Protein AF-A0A3P3ZPA3-F1 (afdb_monomer)

Secondary structure (DSSP, 8-state):
-----TTHHHHHHTSPBTTTSGGGTT--S-GGGTTSEEEEEEEETTEEEEEEEEE-TT--EEEEEEEEESTTGGGGHHHHHHHHHHHHH-SS-----TTS----PPPPP---

Nearest PDB structures (foldseek):
  1w8y-assembly4_D  TM=8.311E-01  e=1.536E-03  Actinomadura sp. R39
  5cer-assembly4_G  TM=6.373E-01  e=2.170E-02  Bdellovibrio bacteriovorus HD100
  5ceb-assembly1_A  TM=6.556E-01  e=1.076E-01  Bdellovibrio bacteriovorus HD100
  5ced-assembly1_A  TM=6.550E-01  e=1.295E-01  Bdellovibrio bacteriovorus HD100
  5ceb-assembly2_B  TM=6.555E-01  e=1.295E-01  Bdellovibrio bacteriovorus HD100

pLDDT: mean 81.49, std 16.06, range [37.06, 96.44]

Mean predicted aligned error: 9.26 Å

Solvent-accessible surface area (backbone atoms only — not comparable to full-atom values): 6727 Å² total; per-residue (Å²): 133,87,80,76,65,93,55,56,66,66,56,51,69,72,30,30,31,26,47,70,32,72,94,31,35,85,47,73,85,66,72,86,50,49,73,44,30,29,36,46,76,47,77,54,94,44,28,29,36,40,36,40,41,32,43,35,57,82,64,46,84,43,81,48,78,47,81,37,74,41,94,65,18,81,73,39,60,67,58,54,41,51,50,55,51,45,46,42,66,44,83,55,76,57,62,73,47,92,90,46,103,51,83,48,74,58,78,80,76,79,88,126

Foldseek 3Di:
DPDDDPCPVVVLVVFDFACPDDPRVPADDDPVSGRFWRWDWDDDVQKTWIWDWGAECVGDIDTDIDIGGGPCNVVCRVVVNVSSVCRHDDP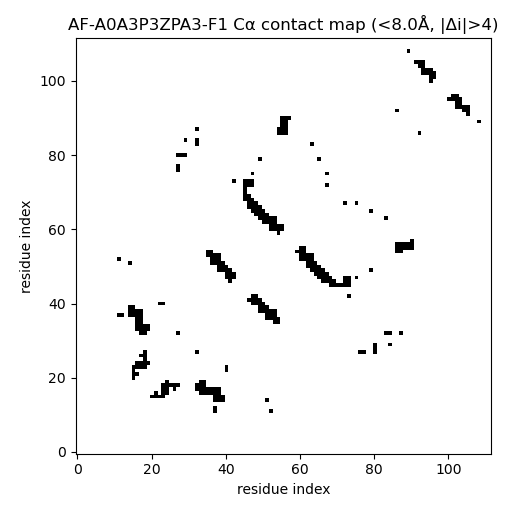DQQDCDPVDNDGDDPDDDDDD

Structure (mmCIF, N/CA/C/O backbone):
data_AF-A0A3P3ZPA3-F1
#
_entry.id   AF-A0A3P3ZPA3-F1
#
loop_
_atom_site.group_PDB
_atom_site.id
_atom_site.type_symbol
_atom_site.label_atom_id
_atom_site.label_alt_id
_atom_site.label_comp_id
_atom_site.label_asym_id
_atom_site.label_entity_id
_atom_site.label_seq_id
_atom_site.pdbx_PDB_ins_code
_atom_site.Cartn_x
_atom_site.Cartn_y
_atom_site.Cartn_z
_atom_site.occupancy
_atom_site.B_iso_or_equiv
_atom_site.auth_seq_id
_atom_site.auth_comp_id
_atom_site.auth_asym_id
_atom_site.auth_atom_id
_atom_site.pdbx_PDB_model_num
ATOM 1 N N . MET A 1 1 ? -29.741 -3.795 10.914 1.00 37.06 1 MET A N 1
ATOM 2 C CA . MET A 1 1 ? -28.647 -4.017 11.884 1.00 37.06 1 MET A CA 1
ATOM 3 C C . MET A 1 1 ? -27.473 -4.578 11.102 1.00 37.06 1 MET A C 1
ATOM 5 O O . MET A 1 1 ? -27.662 -5.596 10.457 1.00 37.06 1 MET A O 1
ATOM 9 N N . GLN A 1 2 ? -26.326 -3.896 11.051 1.00 47.19 2 GLN A N 1
ATOM 10 C CA . GLN A 1 2 ? -25.104 -4.510 10.516 1.00 47.19 2 GLN A CA 1
ATOM 11 C C . GLN A 1 2 ? -24.524 -5.380 11.628 1.00 47.19 2 GLN A C 1
ATOM 13 O O . GLN A 1 2 ? -24.154 -4.868 12.684 1.00 47.19 2 GLN A O 1
ATOM 18 N N . GLU A 1 3 ? -24.535 -6.690 11.424 1.00 55.91 3 GLU A N 1
ATOM 19 C CA . GLU A 1 3 ? -23.937 -7.638 12.353 1.00 55.91 3 GLU A CA 1
ATOM 20 C C . GLU A 1 3 ? -22.414 -7.501 12.253 1.00 55.91 3 GLU A C 1
ATOM 22 O O . GLU A 1 3 ? -21.810 -7.719 11.202 1.00 55.91 3 GLU A O 1
ATOM 27 N N . LYS A 1 4 ? -21.792 -7.020 13.331 1.00 64.06 4 LYS A N 1
ATOM 28 C CA . LYS A 1 4 ? -20.345 -6.830 13.400 1.00 64.06 4 LYS A CA 1
ATOM 29 C C . LYS A 1 4 ? -19.693 -8.215 13.406 1.00 64.06 4 LYS A C 1
ATOM 31 O O . LYS A 1 4 ? -19.944 -8.994 14.319 1.00 64.06 4 LYS A O 1
ATOM 36 N N . SER A 1 5 ? -18.884 -8.515 12.389 1.00 76.19 5 SER A N 1
ATOM 37 C CA . SER A 1 5 ? -18.174 -9.797 12.276 1.00 76.19 5 SER A CA 1
ATOM 38 C C . SER A 1 5 ? -17.396 -10.114 13.556 1.00 76.19 5 SER A C 1
ATOM 40 O O . SER A 1 5 ? -16.637 -9.267 14.032 1.00 76.19 5 SER A O 1
ATOM 42 N N . LEU A 1 6 ? -17.553 -11.338 14.077 1.00 78.88 6 LEU A N 1
ATOM 43 C CA . LEU A 1 6 ? -16.835 -11.814 15.264 1.00 78.88 6 LEU A CA 1
ATOM 44 C C . LEU A 1 6 ? -15.312 -11.878 15.075 1.00 78.88 6 LEU A C 1
ATOM 46 O O . LEU A 1 6 ? -14.606 -11.878 16.071 1.00 78.88 6 LEU A O 1
ATOM 50 N N . TYR A 1 7 ? -14.825 -11.949 13.830 1.00 83.88 7 TYR A N 1
ATOM 51 C CA . TYR A 1 7 ? -13.413 -12.227 13.521 1.00 83.88 7 TYR A CA 1
ATOM 52 C C . TYR A 1 7 ? -12.732 -11.139 12.684 1.00 83.88 7 TYR A C 1
ATOM 54 O O . TYR A 1 7 ? -11.580 -11.288 12.272 1.00 83.88 7 TYR A O 1
ATOM 62 N N . GLY A 1 8 ? -13.452 -10.063 12.349 1.00 80.44 8 GLY A N 1
ATOM 63 C CA . GLY A 1 8 ? -12.945 -9.038 11.433 1.00 80.44 8 GLY A CA 1
ATOM 64 C C . GLY A 1 8 ? -11.674 -8.367 11.953 1.00 80.44 8 GLY A C 1
ATOM 65 O O . GLY A 1 8 ? -10.733 -8.149 11.193 1.00 80.44 8 GLY A O 1
ATOM 66 N N . ASN A 1 9 ? -11.616 -8.106 13.259 1.00 82.62 9 ASN A N 1
ATOM 67 C CA . ASN A 1 9 ? -10.467 -7.461 13.883 1.00 82.62 9 ASN A CA 1
ATOM 68 C C . ASN A 1 9 ? -9.255 -8.397 13.933 1.00 82.62 9 ASN A C 1
ATOM 70 O O . ASN A 1 9 ? -8.155 -7.986 13.578 1.00 82.62 9 ASN A O 1
ATOM 74 N N . GLU A 1 10 ? -9.457 -9.650 14.331 1.00 85.00 10 GLU A N 1
ATOM 75 C CA . GLU A 1 10 ? -8.416 -10.673 14.418 1.00 85.00 10 GLU A CA 1
ATOM 76 C C . GLU A 1 10 ? -7.804 -10.953 13.047 1.00 85.00 10 GLU A C 1
ATOM 78 O O . GLU A 1 10 ? -6.594 -11.110 12.933 1.00 85.00 10 GLU A O 1
ATOM 83 N N . PHE A 1 11 ? -8.613 -10.965 11.986 1.00 85.25 11 PHE A N 1
ATOM 84 C CA . PHE A 1 11 ? -8.091 -11.096 10.630 1.00 85.25 11 PHE A CA 1
ATOM 85 C C . PHE A 1 11 ? -7.221 -9.895 10.237 1.00 85.25 11 PHE A C 1
ATOM 87 O O . PHE A 1 11 ? -6.112 -10.078 9.734 1.00 85.25 11 PHE A O 1
ATOM 94 N N . MET A 1 12 ? -7.685 -8.667 10.488 1.00 85.50 12 MET A N 1
ATOM 95 C CA . MET A 1 12 ? -6.941 -7.451 10.135 1.00 85.50 12 MET A CA 1
ATOM 96 C C . MET A 1 12 ? -5.587 -7.362 10.845 1.00 85.50 12 MET A C 1
ATOM 98 O O . MET A 1 12 ? -4.620 -6.903 10.240 1.00 85.50 12 MET A O 1
ATOM 102 N N . THR A 1 13 ? -5.486 -7.835 12.088 1.00 85.69 13 THR A N 1
ATOM 103 C CA . THR A 1 13 ? -4.220 -7.824 12.838 1.00 85.69 13 THR A CA 1
ATOM 104 C C . THR A 1 13 ? -3.207 -8.852 12.336 1.00 85.69 13 THR A C 1
ATOM 106 O O . THR A 1 13 ? -2.023 -8.710 12.629 1.00 85.69 13 THR A O 1
ATOM 109 N N . THR A 1 14 ? -3.623 -9.851 11.546 1.00 89.62 14 THR A N 1
ATOM 110 C CA . THR A 1 14 ? -2.674 -10.769 10.885 1.00 89.62 14 THR A CA 1
ATOM 111 C C . THR A 1 14 ? -1.914 -10.115 9.730 1.00 89.62 14 THR A C 1
ATOM 113 O O . THR A 1 14 ? -0.866 -10.615 9.312 1.00 89.62 14 THR A O 1
ATOM 116 N N . LEU A 1 15 ? -2.435 -9.010 9.190 1.00 90.69 15 LEU A N 1
ATOM 117 C CA . LEU A 1 15 ? -1.818 -8.298 8.081 1.00 90.69 15 LEU A CA 1
ATOM 118 C C . LEU A 1 15 ? -0.716 -7.361 8.595 1.00 90.69 15 LEU A C 1
ATOM 120 O O . LEU A 1 15 ? -0.984 -6.570 9.507 1.00 90.69 15 LEU A O 1
ATOM 124 N N . PRO A 1 16 ? 0.479 -7.380 7.970 1.00 91.38 16 PRO A N 1
ATOM 125 C CA . PRO A 1 16 ? 1.559 -6.483 8.335 1.00 91.38 16 PRO A CA 1
ATOM 126 C C . PRO A 1 16 ? 1.152 -5.011 8.334 1.00 91.38 16 PRO A C 1
ATOM 128 O O . PRO A 1 16 ? 0.529 -4.514 7.390 1.00 91.38 16 PRO A O 1
ATOM 131 N N . LEU A 1 17 ? 1.555 -4.307 9.380 1.00 91.06 17 LEU A N 1
ATOM 132 C CA . LEU A 1 17 ? 1.358 -2.884 9.552 1.00 91.06 17 LEU A CA 1
ATOM 133 C C . LEU A 1 17 ? 2.540 -2.118 8.940 1.00 91.06 17 LEU A C 1
ATOM 135 O O . LEU A 1 17 ? 3.703 -2.293 9.322 1.00 91.06 17 LEU A O 1
ATOM 139 N N . VAL A 1 18 ? 2.239 -1.234 7.986 1.00 91.06 18 VAL A N 1
ATOM 140 C CA . VAL A 1 18 ? 3.247 -0.481 7.219 1.00 91.06 18 VAL A CA 1
ATOM 141 C C . VAL A 1 18 ? 4.262 0.216 8.131 1.00 91.06 18 VAL A C 1
ATOM 143 O O . VAL A 1 18 ? 3.881 0.933 9.064 1.00 91.06 18 VAL A O 1
ATOM 146 N N . LYS A 1 19 ? 5.561 0.024 7.835 1.00 90.00 19 LYS A N 1
ATOM 147 C CA . LYS A 1 19 ? 6.730 0.526 8.587 1.00 90.00 19 LYS A CA 1
ATOM 148 C C . LYS A 1 19 ? 6.854 0.037 10.036 1.00 90.00 19 LYS A C 1
ATOM 150 O O . LYS A 1 19 ? 7.763 0.477 10.746 1.00 90.00 19 LYS A O 1
ATOM 155 N N . VAL A 1 20 ? 5.981 -0.852 10.500 1.00 88.62 20 VAL A N 1
ATOM 156 C CA . VAL A 1 20 ? 5.996 -1.356 11.880 1.00 88.62 20 VAL A CA 1
ATOM 157 C C . VAL A 1 20 ? 6.513 -2.788 11.920 1.00 88.62 20 VAL A C 1
ATOM 159 O O . VAL A 1 20 ? 7.462 -3.057 12.659 1.00 88.62 20 VAL A O 1
ATOM 162 N N . ASP A 1 21 ? 5.970 -3.677 11.091 1.00 86.94 21 ASP A N 1
ATOM 163 C CA . ASP A 1 21 ? 6.269 -5.108 11.157 1.00 86.94 21 ASP A CA 1
ATOM 164 C C . ASP A 1 21 ? 6.301 -5.799 9.776 1.00 86.94 21 ASP A C 1
ATOM 166 O O . ASP A 1 21 ? 6.162 -5.180 8.715 1.00 86.94 21 ASP A O 1
ATOM 170 N N . GLY A 1 22 ? 6.569 -7.108 9.812 1.00 87.38 22 GLY A N 1
ATOM 171 C CA . GLY A 1 22 ? 6.491 -8.003 8.663 1.00 87.38 22 GLY A CA 1
ATOM 172 C C . GLY A 1 22 ? 7.335 -7.573 7.463 1.00 87.38 22 GLY A C 1
ATOM 173 O O . GLY A 1 22 ? 8.397 -6.959 7.585 1.00 87.38 22 GLY A O 1
ATOM 174 N N . THR A 1 23 ? 6.838 -7.903 6.272 1.00 87.56 23 THR A N 1
ATOM 175 C CA . THR A 1 23 ? 7.490 -7.602 4.989 1.00 87.56 23 THR A CA 1
ATOM 176 C C . THR A 1 23 ? 7.473 -6.117 4.627 1.00 87.56 23 THR A C 1
ATOM 178 O O . THR A 1 23 ? 8.135 -5.731 3.669 1.00 87.56 23 THR A O 1
ATOM 181 N N . LEU A 1 24 ? 6.745 -5.286 5.383 1.00 88.81 24 LEU A N 1
ATOM 182 C CA . LEU A 1 24 ? 6.577 -3.853 5.125 1.00 88.81 24 LEU A CA 1
ATOM 183 C C . LEU A 1 24 ? 7.328 -2.963 6.120 1.00 88.81 24 LEU A C 1
ATOM 185 O O . LEU A 1 24 ? 7.267 -1.736 6.017 1.00 88.81 24 LEU A O 1
ATOM 189 N N . ARG A 1 25 ? 8.069 -3.551 7.068 1.00 87.06 25 ARG A N 1
ATOM 190 C CA . ARG A 1 25 ? 8.831 -2.821 8.092 1.00 87.06 25 ARG A CA 1
ATOM 191 C C . ARG A 1 25 ? 9.819 -1.814 7.499 1.00 87.06 25 ARG A C 1
ATOM 193 O O . ARG A 1 25 ? 9.987 -0.726 8.044 1.00 87.06 25 ARG A O 1
ATOM 200 N N . HIS A 1 26 ? 10.459 -2.176 6.391 1.00 86.25 26 HIS A N 1
ATOM 201 C CA . HIS A 1 26 ? 11.472 -1.359 5.717 1.00 86.25 26 HIS A CA 1
ATOM 202 C C . HIS A 1 26 ? 10.981 -0.770 4.386 1.00 86.25 26 HIS A C 1
ATOM 204 O O . HIS A 1 26 ? 11.758 -0.132 3.689 1.00 86.25 26 HIS A O 1
ATOM 210 N N . SER A 1 27 ? 9.704 -0.948 4.040 1.00 82.38 27 SER A N 1
ATOM 211 C CA . SER A 1 27 ? 9.124 -0.466 2.781 1.00 82.38 27 SER A CA 1
ATOM 212 C C . SER A 1 27 ? 8.626 0.973 2.882 1.00 82.38 27 SER A C 1
ATOM 214 O O . SER A 1 27 ? 8.259 1.408 3.973 1.00 82.38 27 SER A O 1
ATOM 216 N N . PHE A 1 28 ? 8.546 1.641 1.725 1.00 87.62 28 PHE A N 1
ATOM 217 C CA . PHE A 1 28 ? 8.064 3.016 1.513 1.00 87.62 28 PHE A CA 1
ATOM 218 C C . PHE A 1 28 ? 8.938 4.083 2.187 1.00 87.62 28 PHE A C 1
ATOM 220 O O . PHE A 1 28 ? 9.502 3.818 3.228 1.00 87.62 28 PHE A O 1
ATOM 227 N N . GLU A 1 29 ? 9.095 5.286 1.661 1.00 86.31 29 GLU A N 1
ATOM 228 C CA . GLU A 1 29 ? 9.943 6.315 2.287 1.00 86.31 29 GLU A CA 1
ATOM 229 C C . GLU A 1 29 ? 9.132 7.306 3.131 1.00 86.31 29 GLU A C 1
ATOM 231 O O . GLU A 1 29 ? 9.620 7.792 4.152 1.00 86.31 29 GLU A O 1
ATOM 236 N N . ASP A 1 30 ? 7.868 7.550 2.775 1.00 85.94 30 ASP A N 1
ATOM 237 C CA . ASP A 1 30 ? 7.017 8.512 3.478 1.00 85.94 30 ASP A CA 1
ATOM 238 C C . ASP A 1 30 ? 6.678 8.078 4.932 1.00 85.94 30 ASP A C 1
ATOM 240 O O . ASP A 1 30 ? 5.948 7.099 5.152 1.00 85.94 30 ASP A O 1
ATOM 244 N N . PRO A 1 31 ? 7.145 8.818 5.961 1.00 85.44 31 PRO A N 1
ATOM 245 C CA . PRO A 1 31 ? 6.873 8.498 7.360 1.00 85.44 31 PRO A CA 1
ATOM 246 C C . PRO A 1 31 ? 5.395 8.659 7.743 1.00 85.44 31 PRO A C 1
ATOM 248 O O . PRO A 1 31 ? 4.965 8.057 8.731 1.00 85.44 31 PRO A O 1
ATOM 251 N N . GLN A 1 32 ? 4.596 9.414 6.980 1.00 86.75 32 GLN A N 1
ATOM 252 C CA . GLN A 1 32 ? 3.163 9.599 7.242 1.00 86.75 32 GLN A CA 1
ATOM 253 C C . GLN A 1 32 ? 2.342 8.322 6.998 1.00 86.75 32 GLN A C 1
ATOM 255 O O . GLN A 1 32 ? 1.219 8.205 7.498 1.00 86.75 32 GLN A O 1
ATOM 260 N N . LEU A 1 33 ? 2.902 7.340 6.280 1.00 89.12 33 LEU A N 1
ATOM 261 C CA . LEU A 1 33 ? 2.267 6.040 6.040 1.00 89.12 33 LEU A CA 1
ATOM 262 C C . LEU A 1 33 ? 2.403 5.073 7.227 1.00 89.12 33 LEU A C 1
ATOM 264 O O . LEU A 1 33 ? 1.671 4.080 7.304 1.00 89.12 33 LEU A O 1
ATOM 268 N N . ARG A 1 34 ? 3.326 5.342 8.161 1.00 90.88 34 ARG A N 1
ATOM 269 C CA . ARG A 1 34 ? 3.632 4.447 9.284 1.00 90.88 34 ARG A CA 1
ATOM 270 C C . ARG A 1 34 ? 2.392 4.187 10.137 1.00 90.88 34 ARG A C 1
ATOM 272 O O . ARG A 1 34 ? 1.784 5.116 10.664 1.00 90.88 34 ARG A O 1
ATOM 279 N N . GLY A 1 35 ? 2.048 2.913 10.316 1.00 89.38 35 GLY A N 1
ATOM 280 C CA . GLY A 1 35 ? 0.947 2.515 11.194 1.00 89.38 35 GLY A CA 1
ATOM 281 C C . GLY A 1 35 ? -0.458 2.813 10.662 1.00 89.38 35 GLY A C 1
ATOM 282 O O . GLY A 1 35 ? -1.415 2.720 11.424 1.00 89.38 35 GLY A O 1
ATOM 283 N N . ARG A 1 36 ? -0.602 3.209 9.390 1.00 90.56 36 ARG A N 1
ATOM 284 C CA . ARG A 1 36 ? -1.902 3.602 8.810 1.00 90.56 36 ARG A CA 1
ATOM 285 C C . ARG A 1 36 ? -2.548 2.539 7.931 1.00 90.56 36 ARG A C 1
ATOM 287 O O . ARG A 1 36 ? -3.726 2.666 7.610 1.00 90.56 36 ARG A O 1
ATOM 294 N N . PHE A 1 37 ? -1.787 1.515 7.555 1.00 93.00 37 PHE A N 1
ATOM 295 C CA . PHE A 1 37 ? -2.223 0.488 6.621 1.00 93.00 37 PHE A CA 1
ATOM 296 C C . PHE A 1 37 ? -1.806 -0.904 7.082 1.00 93.00 37 PHE A C 1
ATOM 298 O O . PHE A 1 37 ? -0.632 -1.139 7.369 1.00 93.00 37 PHE A O 1
ATOM 305 N N . HIS A 1 38 ? -2.774 -1.813 7.078 1.00 94.62 38 HIS A N 1
ATOM 306 C CA . HIS A 1 38 ? -2.627 -3.248 7.269 1.00 94.62 38 HIS A CA 1
ATOM 307 C C . HIS A 1 38 ? -2.658 -3.921 5.899 1.00 94.62 38 HIS A C 1
ATOM 309 O O . HIS A 1 38 ? -3.726 -4.053 5.298 1.00 94.62 38 HIS A O 1
ATOM 315 N N . LEU A 1 39 ? -1.497 -4.312 5.375 1.00 95.06 39 LEU A N 1
ATOM 316 C CA . LEU A 1 39 ? -1.365 -4.774 3.994 1.00 95.06 39 LEU A CA 1
ATOM 317 C C . LEU A 1 39 ? -0.570 -6.069 3.918 1.00 95.06 39 LEU A C 1
ATOM 319 O O . LEU A 1 39 ? 0.502 -6.214 4.504 1.00 95.06 39 LEU A O 1
ATOM 323 N N . LYS A 1 40 ? -1.048 -6.988 3.085 1.00 94.81 40 LYS A N 1
ATOM 324 C CA . LYS A 1 40 ? -0.251 -8.107 2.609 1.00 94.81 40 LYS A CA 1
ATOM 325 C C . LYS A 1 40 ? 0.495 -7.702 1.343 1.00 94.81 40 LYS A C 1
ATOM 327 O O . LYS A 1 40 ? -0.113 -7.242 0.380 1.00 94.81 40 LYS A O 1
ATOM 332 N N . SER A 1 41 ? 1.806 -7.933 1.323 1.00 93.81 41 SER A N 1
ATOM 333 C CA . SER A 1 41 ? 2.614 -7.867 0.100 1.00 93.81 41 SER A CA 1
ATOM 334 C C . SER A 1 41 ? 2.711 -9.229 -0.596 1.00 93.81 41 SER A C 1
ATOM 336 O O . SER A 1 41 ? 2.668 -10.275 0.062 1.00 93.81 41 SER A O 1
ATOM 338 N N . GLY A 1 42 ? 2.887 -9.222 -1.914 1.00 93.00 42 GLY A N 1
ATOM 339 C CA . GLY A 1 42 ? 3.188 -10.404 -2.718 1.00 93.00 42 GLY A CA 1
ATOM 340 C C . GLY A 1 42 ? 4.156 -10.057 -3.846 1.00 93.00 42 GLY A C 1
ATOM 341 O O . GLY A 1 42 ? 4.007 -9.020 -4.490 1.00 93.00 42 GLY A O 1
ATOM 342 N N . THR A 1 43 ? 5.143 -10.919 -4.070 1.00 92.44 43 THR A N 1
ATOM 343 C CA . THR A 1 43 ? 6.139 -10.769 -5.135 1.00 92.44 43 THR A CA 1
ATOM 344 C C . THR A 1 43 ? 6.387 -12.138 -5.750 1.00 92.44 43 THR A C 1
ATOM 346 O O . THR A 1 43 ? 6.632 -13.098 -5.019 1.00 92.44 43 THR A O 1
ATOM 349 N N . LEU A 1 44 ? 6.284 -12.218 -7.072 1.00 93.50 44 LEU A N 1
ATOM 350 C CA . LEU A 1 44 ? 6.627 -13.373 -7.904 1.00 93.50 44 LEU A CA 1
ATOM 351 C C . LEU A 1 44 ? 7.327 -12.846 -9.161 1.00 93.50 44 LEU A C 1
ATOM 353 O O . LEU A 1 44 ? 7.270 -11.651 -9.430 1.00 93.50 44 LEU A O 1
ATOM 357 N N . ASP A 1 45 ? 7.941 -13.719 -9.958 1.00 93.81 45 ASP A N 1
ATOM 358 C CA . ASP A 1 45 ? 8.551 -13.284 -11.217 1.00 93.81 45 ASP A CA 1
ATOM 359 C C . ASP A 1 45 ? 7.515 -12.608 -12.133 1.00 93.81 45 ASP A C 1
ATOM 361 O O . ASP A 1 45 ? 6.462 -13.172 -12.443 1.00 93.81 45 ASP A O 1
ATOM 365 N N . GLY A 1 46 ? 7.791 -11.357 -12.504 1.00 93.38 46 GLY A N 1
ATOM 366 C CA . GLY A 1 46 ? 6.884 -10.524 -13.290 1.00 93.38 46 GLY A CA 1
ATOM 367 C C . GLY A 1 46 ? 5.599 -10.096 -12.571 1.00 93.38 46 GLY A C 1
ATOM 368 O O . GLY A 1 46 ? 4.681 -9.635 -13.251 1.00 93.38 46 GLY A O 1
ATOM 369 N 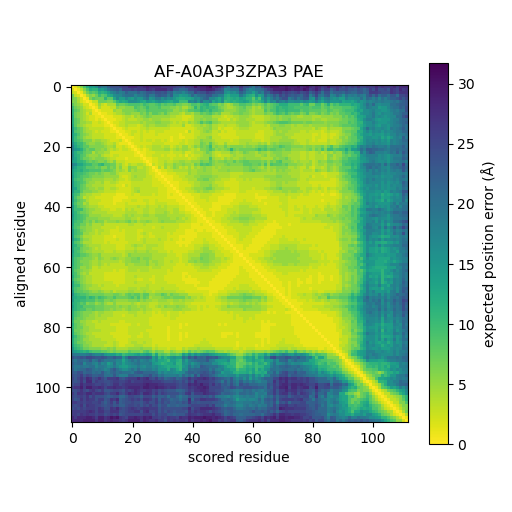N . VAL A 1 47 ? 5.493 -10.218 -11.240 1.00 95.25 47 VAL A N 1
ATOM 370 C CA . VAL A 1 47 ? 4.297 -9.810 -10.482 1.00 95.25 47 VAL A CA 1
ATOM 371 C C . VAL A 1 47 ? 4.658 -9.116 -9.177 1.00 95.25 47 VAL A C 1
ATOM 373 O O . VAL A 1 47 ? 5.368 -9.654 -8.327 1.00 95.25 47 VAL A O 1
ATOM 376 N N . LYS A 1 48 ? 4.031 -7.962 -8.941 1.00 95.56 48 LYS A N 1
ATOM 377 C CA . LYS A 1 48 ? 4.119 -7.253 -7.665 1.00 95.56 48 LYS A CA 1
ATOM 378 C C . LYS A 1 48 ? 2.744 -6.820 -7.187 1.00 95.56 48 LYS A C 1
ATOM 380 O O . LYS A 1 48 ? 2.012 -6.126 -7.890 1.00 95.56 48 LYS A O 1
ATOM 385 N N . ALA A 1 49 ? 2.403 -7.227 -5.972 1.00 95.62 49 ALA A N 1
ATOM 386 C CA . ALA A 1 49 ? 1.084 -7.038 -5.395 1.00 95.62 49 ALA A CA 1
ATOM 387 C C . ALA A 1 49 ? 1.151 -6.469 -3.976 1.00 95.62 49 ALA A C 1
ATOM 389 O O . ALA A 1 49 ? 2.071 -6.751 -3.200 1.00 95.62 49 ALA A O 1
ATOM 390 N N . LEU A 1 50 ? 0.136 -5.683 -3.636 1.00 95.25 50 LEU A N 1
ATOM 391 C CA . LEU A 1 50 ? -0.083 -5.134 -2.306 1.00 95.25 50 LEU A CA 1
ATOM 392 C C . LEU A 1 50 ? -1.589 -5.005 -2.083 1.00 95.25 50 LEU A C 1
ATOM 394 O O . LEU A 1 50 ? -2.266 -4.376 -2.891 1.00 95.25 50 LEU A O 1
ATOM 398 N N . ALA A 1 51 ? -2.127 -5.594 -1.019 1.00 95.69 51 ALA A N 1
ATOM 399 C CA . ALA A 1 51 ? -3.561 -5.528 -0.752 1.00 95.69 51 ALA A CA 1
ATOM 400 C C . ALA A 1 51 ? -3.880 -5.525 0.741 1.00 95.69 51 ALA A C 1
ATOM 402 O O . ALA A 1 51 ? -3.187 -6.170 1.528 1.00 95.69 51 ALA A O 1
ATOM 403 N N . GLY A 1 52 ? -4.950 -4.840 1.127 1.00 94.31 52 GLY A N 1
ATOM 404 C CA . GLY A 1 52 ? -5.460 -4.862 2.493 1.00 94.31 52 GLY A CA 1
ATOM 405 C C . GLY A 1 52 ? -6.262 -3.615 2.831 1.00 94.31 52 GLY A C 1
ATOM 406 O O . GLY A 1 52 ? -6.933 -3.045 1.970 1.00 94.31 52 GLY A O 1
ATOM 407 N N . TYR A 1 53 ? -6.190 -3.204 4.092 1.00 93.31 53 TYR A N 1
ATOM 408 C CA . TYR A 1 53 ? -7.014 -2.139 4.649 1.00 93.31 53 TYR A CA 1
ATOM 409 C C . TYR A 1 53 ? -6.166 -0.961 5.106 1.00 93.31 53 TYR A C 1
ATOM 411 O O . TYR A 1 53 ? -5.050 -1.123 5.600 1.00 93.31 53 TYR A O 1
ATOM 419 N N . GLY A 1 54 ? -6.722 0.234 4.990 1.00 92.19 54 GLY A N 1
ATOM 420 C CA . GLY A 1 54 ? -6.114 1.449 5.501 1.00 92.19 54 GLY A CA 1
ATOM 421 C C . GLY A 1 54 ? -7.144 2.428 6.012 1.00 92.19 54 GLY A C 1
ATOM 422 O O . GLY A 1 54 ? -8.349 2.213 5.886 1.00 92.19 54 GLY A O 1
ATOM 423 N N . LEU A 1 55 ? -6.635 3.519 6.565 1.00 89.06 55 LEU A N 1
ATOM 424 C CA . LEU A 1 55 ? -7.427 4.692 6.891 1.00 89.06 55 LEU A CA 1
ATOM 425 C C . LEU A 1 55 ? -7.153 5.786 5.859 1.00 89.06 55 LEU A C 1
ATOM 427 O O . LEU A 1 55 ? -5.987 6.029 5.532 1.00 89.06 55 LEU A O 1
ATOM 431 N N . ASP A 1 56 ? -8.191 6.471 5.388 1.00 88.56 56 ASP A N 1
ATOM 432 C CA . ASP A 1 56 ? -8.047 7.696 4.589 1.00 88.56 56 ASP A CA 1
ATOM 433 C C . ASP A 1 56 ? -7.722 8.925 5.469 1.00 88.56 56 ASP A C 1
ATOM 435 O O . ASP A 1 56 ? -7.420 8.809 6.669 1.00 88.56 56 ASP A O 1
ATOM 439 N N . ALA A 1 57 ? -7.755 10.118 4.869 1.00 86.12 57 ALA A N 1
ATOM 440 C CA . ALA A 1 57 ? -7.558 11.391 5.563 1.00 86.12 57 ALA A CA 1
ATOM 441 C C . ALA A 1 57 ? -8.614 11.667 6.656 1.00 86.12 57 ALA A C 1
ATOM 443 O O . ALA A 1 57 ? -8.315 12.342 7.642 1.00 86.12 57 ALA A O 1
ATOM 444 N N . GLN A 1 58 ? -9.833 11.140 6.506 1.00 87.06 58 GLN A N 1
ATOM 445 C CA . GLN A 1 58 ? -10.962 11.307 7.430 1.00 87.06 58 GLN A CA 1
ATOM 446 C C . GLN A 1 58 ? -11.050 10.182 8.471 1.00 87.06 58 GLN A C 1
ATOM 448 O O . GLN A 1 58 ? -11.929 10.211 9.331 1.00 87.06 58 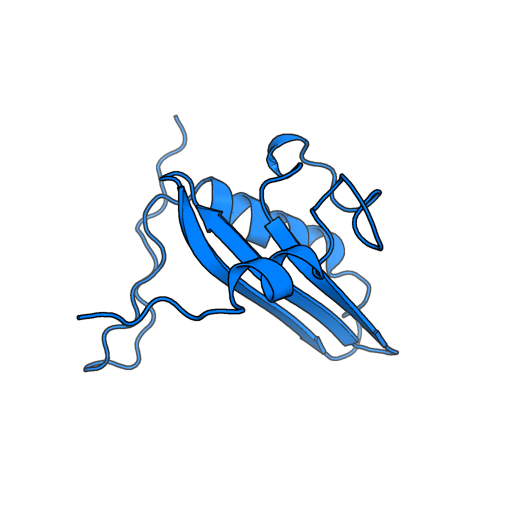GLN A O 1
ATOM 453 N N . ASN A 1 59 ? -10.116 9.228 8.446 1.00 86.94 59 ASN A N 1
ATOM 454 C CA . ASN A 1 59 ? -10.139 8.000 9.243 1.00 86.94 59 ASN A CA 1
ATOM 455 C C . ASN A 1 59 ? -11.310 7.067 8.907 1.00 86.94 59 ASN A C 1
ATOM 457 O O . ASN A 1 59 ? -11.751 6.294 9.761 1.00 86.94 59 ASN A O 1
ATOM 461 N N . HIS A 1 60 ? -11.797 7.098 7.671 1.00 88.19 60 HIS A N 1
ATOM 462 C CA . HIS A 1 60 ? -12.651 6.031 7.175 1.00 88.19 60 HIS A CA 1
ATOM 463 C C . HIS A 1 60 ? -11.802 4.834 6.758 1.00 88.19 60 HIS A C 1
ATOM 465 O O . HIS A 1 60 ? -10.685 4.980 6.261 1.00 88.19 60 HIS A O 1
ATOM 471 N N . TRP A 1 61 ? -12.352 3.640 6.966 1.00 88.12 61 TRP A N 1
ATOM 472 C CA . TRP A 1 61 ? -11.744 2.398 6.510 1.00 88.12 61 TRP A CA 1
ATOM 473 C C . TRP A 1 61 ? -11.902 2.238 5.010 1.00 88.12 61 TRP A C 1
ATOM 475 O O . TRP A 1 61 ? -12.993 2.406 4.465 1.00 88.12 61 TRP A O 1
ATOM 485 N N . VAL A 1 62 ? -10.805 1.873 4.358 1.00 90.88 62 VAL A N 1
ATOM 486 C CA . VAL A 1 62 ? -10.739 1.755 2.905 1.00 90.88 62 VAL A CA 1
ATOM 487 C C . VAL A 1 62 ? -9.993 0.490 2.533 1.00 90.88 62 VAL A C 1
ATOM 489 O O . VAL A 1 62 ? -9.078 0.063 3.240 1.00 90.88 62 VAL A O 1
ATOM 492 N N . VAL A 1 63 ? -10.393 -0.112 1.418 1.00 92.88 63 VAL A N 1
ATOM 493 C CA . VAL A 1 63 ? -9.702 -1.264 0.841 1.00 92.88 63 VAL A CA 1
ATOM 494 C C . VAL A 1 63 ? -8.746 -0.752 -0.224 1.00 92.88 63 VAL A C 1
ATOM 496 O O . VAL A 1 63 ? -9.150 -0.014 -1.121 1.00 92.88 63 VAL A O 1
ATOM 499 N N . VAL A 1 64 ? -7.482 -1.152 -0.130 1.00 93.25 64 VAL A N 1
ATOM 500 C CA . VAL A 1 64 ? -6.450 -0.819 -1.113 1.00 93.25 64 VAL A CA 1
ATOM 501 C C . VAL A 1 64 ? -5.997 -2.102 -1.785 1.00 93.25 64 VAL A C 1
ATOM 503 O O . VAL A 1 64 ? -5.666 -3.073 -1.106 1.00 93.25 64 VAL A O 1
ATOM 506 N N . VAL A 1 65 ? -5.964 -2.096 -3.116 1.00 95.62 65 VAL A N 1
ATOM 507 C CA . VAL A 1 65 ? -5.427 -3.191 -3.927 1.00 95.62 65 VAL A CA 1
ATOM 508 C C . VAL A 1 65 ? -4.545 -2.603 -5.020 1.00 95.62 65 VAL A C 1
ATOM 510 O O . VAL A 1 65 ? -4.968 -1.735 -5.778 1.00 95.62 65 VAL A O 1
ATOM 513 N N . PHE A 1 66 ? -3.321 -3.106 -5.106 1.00 95.56 66 PHE A N 1
ATOM 514 C CA . PHE A 1 66 ? -2.371 -2.843 -6.171 1.00 95.56 66 PHE A CA 1
ATOM 515 C C . PHE A 1 66 ? -1.923 -4.181 -6.751 1.00 95.56 66 PHE A C 1
ATOM 517 O O . PHE A 1 66 ? -1.466 -5.058 -6.014 1.00 95.56 66 PHE A O 1
ATOM 524 N N . LEU A 1 67 ? -2.023 -4.320 -8.069 1.00 96.44 67 LEU A N 1
ATOM 525 C CA . LEU A 1 67 ? -1.569 -5.496 -8.798 1.00 96.44 67 LEU A CA 1
ATOM 526 C C . LEU A 1 67 ? -0.856 -5.043 -10.071 1.00 96.44 67 LEU A C 1
ATOM 528 O O . LEU A 1 67 ? -1.479 -4.468 -10.960 1.00 96.44 67 LEU A O 1
ATOM 532 N N . ALA A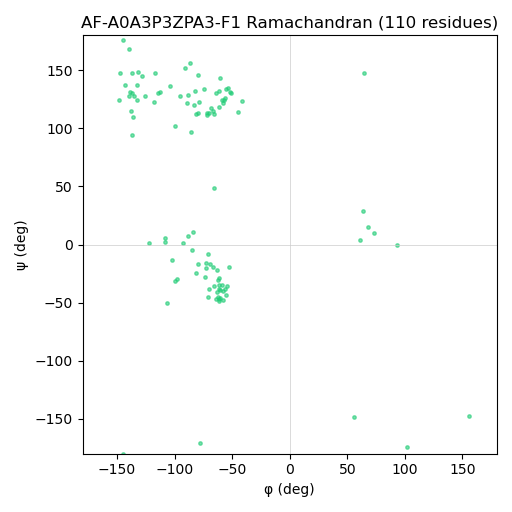 1 68 ? 0.441 -5.310 -10.150 1.00 96.12 68 ALA A N 1
ATOM 533 C CA . ALA A 1 68 ? 1.235 -5.121 -11.354 1.00 96.12 68 ALA A CA 1
ATOM 534 C C . ALA A 1 68 ? 1.677 -6.480 -11.888 1.00 96.12 68 ALA A C 1
ATOM 536 O O . ALA A 1 68 ? 2.213 -7.290 -11.133 1.00 96.12 68 ALA A O 1
ATOM 537 N N . ASN A 1 69 ? 1.479 -6.689 -13.188 1.00 96.19 69 ASN A N 1
ATOM 538 C CA . ASN A 1 69 ? 1.868 -7.896 -13.908 1.00 96.19 69 ASN A CA 1
ATOM 539 C C . ASN A 1 69 ? 2.684 -7.513 -15.149 1.00 96.19 69 ASN A C 1
ATOM 541 O O . ASN A 1 69 ? 2.375 -6.519 -15.808 1.00 96.19 69 ASN A O 1
ATOM 545 N N . GLY A 1 70 ? 3.669 -8.336 -15.497 1.00 94.12 70 GLY A N 1
ATOM 546 C CA . GLY A 1 70 ? 4.474 -8.214 -16.709 1.00 94.12 70 GLY A CA 1
ATOM 547 C C . GLY A 1 70 ? 5.868 -7.609 -16.495 1.00 94.12 70 GLY A C 1
ATOM 548 O O . GLY A 1 70 ? 6.298 -7.369 -15.360 1.00 94.12 70 GLY A O 1
ATOM 549 N N . PRO A 1 71 ? 6.604 -7.370 -17.596 1.00 91.44 71 PRO A N 1
ATOM 550 C CA . PRO A 1 71 ? 7.941 -6.789 -17.547 1.00 91.44 71 PRO A CA 1
ATOM 551 C C . PRO A 1 71 ? 7.926 -5.431 -16.835 1.00 91.44 71 PRO A C 1
ATOM 553 O O . PRO A 1 71 ? 7.181 -4.530 -17.213 1.00 91.44 71 PRO A O 1
ATOM 556 N N . GLY A 1 72 ? 8.742 -5.287 -15.788 1.00 89.62 72 GLY A N 1
ATOM 557 C CA . GLY A 1 72 ? 8.813 -4.064 -14.979 1.00 89.62 72 GLY A CA 1
ATOM 558 C C . GLY A 1 72 ? 7.916 -4.044 -13.737 1.00 89.62 72 GLY A C 1
ATOM 559 O O . GLY A 1 72 ? 7.984 -3.075 -12.979 1.00 89.62 72 GLY A O 1
ATOM 560 N N . ALA A 1 73 ? 7.139 -5.103 -13.461 1.00 93.81 73 ALA A N 1
ATOM 561 C CA . ALA A 1 73 ? 6.328 -5.194 -12.240 1.00 93.81 73 ALA A CA 1
ATOM 562 C C . ALA A 1 73 ? 7.163 -4.990 -10.957 1.00 93.81 73 A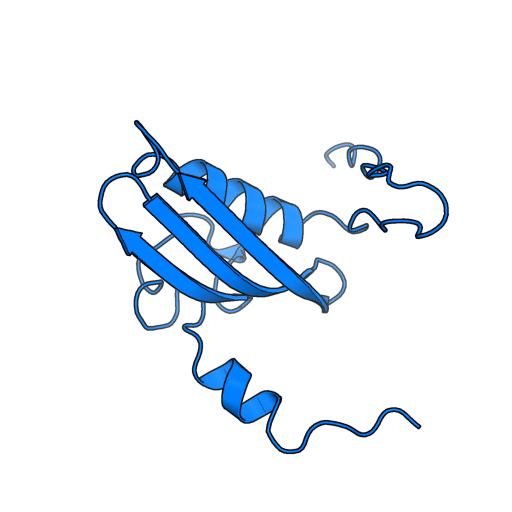LA A C 1
ATOM 564 O O . ALA A 1 73 ? 6.717 -4.324 -10.021 1.00 93.81 73 ALA A O 1
ATOM 565 N N . GLU A 1 74 ? 8.413 -5.461 -10.940 1.00 90.38 74 GLU A N 1
ATOM 566 C CA . GLU A 1 74 ? 9.329 -5.297 -9.803 1.00 90.38 74 GLU A CA 1
ATOM 567 C C . GLU A 1 74 ? 9.657 -3.833 -9.477 1.00 90.38 74 GLU A C 1
ATOM 569 O O . GLU A 1 74 ? 9.825 -3.463 -8.306 1.00 90.38 74 GLU A O 1
ATOM 574 N N . SER A 1 75 ? 9.662 -2.972 -10.496 1.00 92.50 75 SER A N 1
ATOM 575 C CA . SER A 1 75 ? 10.011 -1.551 -10.404 1.00 92.50 75 SER A CA 1
ATOM 576 C C . SER A 1 75 ? 8.840 -0.659 -9.973 1.00 92.50 75 SER A C 1
ATOM 578 O O . SER A 1 75 ? 8.946 0.563 -10.007 1.00 92.50 75 SER A O 1
ATOM 580 N N . THR A 1 76 ? 7.723 -1.238 -9.521 1.00 93.94 76 THR A N 1
ATOM 581 C CA . THR A 1 76 ? 6.508 -0.484 -9.161 1.00 93.94 76 THR A CA 1
ATOM 582 C C . THR A 1 76 ? 6.462 0.012 -7.712 1.00 93.94 76 THR A C 1
ATOM 584 O O . THR A 1 76 ? 5.458 0.583 -7.297 1.00 93.94 76 THR A O 1
ATOM 587 N N . ALA A 1 77 ? 7.541 -0.135 -6.934 1.00 90.56 77 ALA A N 1
ATOM 588 C CA . ALA A 1 77 ? 7.574 0.276 -5.523 1.00 90.56 77 ALA A CA 1
ATOM 589 C C . ALA A 1 77 ? 7.194 1.757 -5.312 1.00 90.56 77 ALA A C 1
ATOM 591 O O . ALA A 1 77 ? 6.380 2.066 -4.445 1.00 90.56 77 ALA A O 1
ATOM 592 N N . ALA A 1 78 ? 7.707 2.662 -6.152 1.00 91.00 78 ALA A N 1
ATOM 593 C CA . ALA A 1 78 ? 7.362 4.084 -6.085 1.00 91.00 78 ALA A CA 1
ATOM 594 C C . ALA A 1 78 ? 5.880 4.347 -6.416 1.00 91.00 78 ALA A C 1
ATOM 596 O O . ALA A 1 78 ? 5.251 5.208 -5.806 1.00 91.00 78 ALA A O 1
ATOM 597 N N . ALA A 1 79 ? 5.299 3.581 -7.344 1.00 92.62 79 ALA A N 1
ATOM 598 C CA . ALA A 1 79 ? 3.881 3.687 -7.684 1.00 92.62 79 ALA A CA 1
ATOM 599 C C . ALA A 1 79 ? 2.984 3.165 -6.549 1.00 92.62 79 ALA A C 1
ATOM 601 O O . ALA A 1 79 ? 1.952 3.768 -6.258 1.00 92.62 79 ALA A O 1
ATOM 602 N N . GLN A 1 80 ? 3.396 2.088 -5.872 1.00 93.38 80 GLN A N 1
ATOM 603 C CA . GLN A 1 80 ? 2.715 1.590 -4.674 1.00 93.38 80 GLN A CA 1
ATOM 604 C C . GLN A 1 80 ? 2.709 2.644 -3.565 1.00 93.38 80 GLN A C 1
ATOM 606 O O . GLN A 1 80 ? 1.665 2.905 -2.971 1.00 93.38 80 GLN A O 1
ATOM 611 N N . GLU A 1 81 ? 3.850 3.288 -3.315 1.00 91.81 81 GLU A N 1
ATOM 612 C CA . GLU A 1 81 ? 3.932 4.375 -2.342 1.00 91.81 81 GLU A CA 1
ATOM 613 C C . GLU A 1 81 ? 3.038 5.554 -2.724 1.00 91.81 81 GLU A C 1
ATOM 615 O O . GLU A 1 81 ? 2.274 6.041 -1.892 1.00 91.81 81 GLU A O 1
ATOM 620 N N . ALA A 1 82 ? 3.091 5.987 -3.986 1.00 91.69 82 ALA A N 1
ATOM 621 C CA . ALA A 1 82 ? 2.267 7.081 -4.484 1.00 91.69 82 ALA A CA 1
ATOM 622 C C . ALA A 1 82 ? 0.769 6.793 -4.305 1.00 91.69 82 ALA A C 1
ATOM 624 O O . ALA A 1 82 ? 0.032 7.682 -3.883 1.00 91.69 82 ALA A O 1
ATOM 625 N N . LEU A 1 83 ? 0.329 5.551 -4.540 1.00 92.31 83 LEU A N 1
ATOM 626 C CA . LEU A 1 83 ? -1.048 5.129 -4.275 1.00 92.31 83 LEU A CA 1
ATOM 627 C C . LEU A 1 83 ? -1.405 5.252 -2.788 1.00 92.31 83 LEU A C 1
ATOM 629 O O . LEU A 1 83 ? -2.442 5.823 -2.457 1.00 92.31 83 LEU A O 1
ATOM 633 N N . LEU A 1 84 ? -0.564 4.745 -1.882 1.00 92.19 84 LEU A N 1
ATOM 634 C CA . LEU A 1 84 ? -0.833 4.832 -0.441 1.00 92.19 84 LEU A CA 1
ATOM 635 C C . LEU A 1 84 ? -0.864 6.284 0.049 1.00 92.19 84 LEU A C 1
ATOM 637 O O . LEU A 1 84 ? -1.737 6.650 0.836 1.00 92.19 84 LEU A O 1
ATOM 641 N N . ARG A 1 85 ? 0.051 7.123 -0.446 1.00 91.50 85 ARG A N 1
ATOM 642 C CA . ARG A 1 85 ? 0.071 8.564 -0.157 1.00 91.50 85 ARG A CA 1
ATOM 643 C C . ARG A 1 85 ? -1.191 9.239 -0.666 1.00 91.50 85 ARG A C 1
ATOM 645 O O . ARG A 1 85 ? -1.811 9.997 0.071 1.00 91.50 85 ARG A O 1
ATOM 652 N N . TRP A 1 86 ? -1.611 8.918 -1.885 1.00 88.44 86 TRP A N 1
ATOM 653 C CA . TRP A 1 86 ? -2.859 9.424 -2.438 1.00 88.44 86 TRP A CA 1
ATOM 654 C C . TRP A 1 86 ? -4.055 9.048 -1.554 1.00 88.44 86 TRP A C 1
ATOM 656 O O . TRP A 1 86 ? -4.795 9.934 -1.148 1.00 88.44 86 TRP A O 1
ATOM 666 N N . VAL A 1 87 ? -4.178 7.787 -1.126 1.00 89.25 87 VAL A N 1
ATOM 667 C CA . VAL A 1 87 ? -5.241 7.362 -0.191 1.00 89.25 87 VAL A CA 1
ATOM 668 C C . VAL A 1 87 ? -5.198 8.136 1.137 1.00 89.25 87 VAL A C 1
ATOM 670 O O . VAL A 1 87 ? -6.242 8.425 1.718 1.00 89.25 87 VAL A O 1
ATOM 673 N N . ARG A 1 88 ? -4.008 8.498 1.636 1.00 87.56 88 ARG A N 1
ATOM 674 C CA . ARG A 1 88 ? -3.864 9.296 2.868 1.00 87.56 88 ARG A CA 1
ATOM 675 C C . ARG A 1 88 ? -4.221 10.765 2.714 1.00 87.56 88 ARG A C 1
ATOM 677 O O . ARG A 1 88 ? -4.570 11.378 3.721 1.00 87.56 88 ARG A O 1
ATOM 684 N N . HIS A 1 89 ? -4.068 11.332 1.524 1.00 81.75 89 HIS A N 1
ATOM 685 C CA . HIS A 1 89 ? -4.277 12.759 1.287 1.00 81.75 89 HIS A CA 1
ATOM 686 C C . HIS A 1 89 ? -5.647 13.061 0.683 1.00 81.75 89 HIS A C 1
ATOM 688 O O . HIS A 1 89 ? -6.220 14.118 0.962 1.00 81.75 89 HIS A O 1
ATOM 694 N N . GLU A 1 90 ? -6.193 12.149 -0.117 1.00 68.62 90 GLU A N 1
ATOM 695 C CA . GLU A 1 90 ? -7.446 12.392 -0.808 1.00 68.62 90 GLU A CA 1
ATOM 696 C C . GLU A 1 90 ? -8.629 12.198 0.137 1.00 68.62 90 GLU A C 1
ATOM 698 O O . GLU A 1 90 ? -8.834 11.143 0.730 1.00 68.62 90 GLU A O 1
ATOM 703 N N . SER A 1 91 ? -9.433 13.253 0.260 1.00 55.12 91 SER A N 1
ATOM 704 C CA . SER A 1 91 ? -10.576 13.289 1.177 1.00 55.12 91 SER A CA 1
ATOM 705 C C . SER A 1 91 ? -11.856 12.685 0.593 1.00 55.12 91 SER A C 1
ATOM 707 O O . SER A 1 91 ? -12.907 12.646 1.231 1.00 55.12 91 SER A O 1
ATOM 709 N N . LYS A 1 92 ? -11.798 12.309 -0.684 1.00 60.69 92 LYS A N 1
ATOM 710 C CA . LYS A 1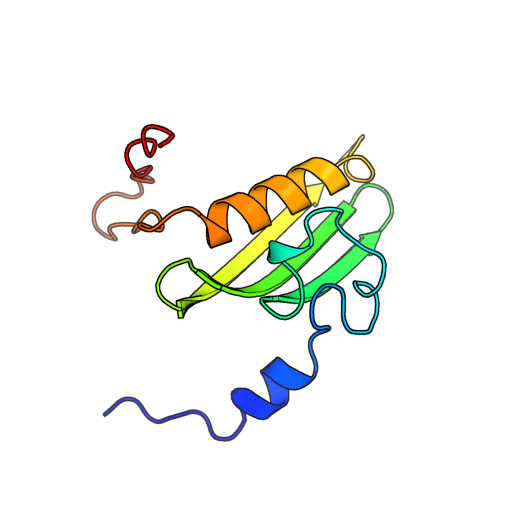 92 ? -12.919 11.804 -1.467 1.00 60.69 92 LYS A CA 1
ATOM 711 C C . LYS A 1 92 ? -12.417 10.628 -2.276 1.00 60.69 92 LYS A C 1
ATOM 713 O O . LYS A 1 92 ? -11.886 10.810 -3.366 1.00 60.69 92 LYS A O 1
ATOM 718 N N . ILE A 1 93 ? -12.587 9.421 -1.758 1.00 60.19 93 ILE A N 1
ATOM 719 C CA . ILE A 1 93 ? -12.375 8.238 -2.587 1.00 60.19 93 ILE A CA 1
ATOM 720 C C . ILE A 1 93 ? -13.431 8.258 -3.702 1.00 60.19 93 ILE A C 1
ATOM 722 O O . ILE A 1 93 ? -14.608 8.476 -3.392 1.00 60.19 93 ILE A O 1
ATOM 726 N N . PRO A 1 94 ? -13.032 8.072 -4.977 1.00 58.94 94 PRO A N 1
ATOM 727 C CA . PRO A 1 94 ? -13.947 7.895 -6.095 1.00 58.94 94 PRO A CA 1
ATOM 728 C C . PRO A 1 94 ? -15.055 6.917 -5.704 1.00 58.94 94 PRO A C 1
ATOM 730 O O . PRO A 1 94 ? -14.792 5.742 -5.449 1.00 58.94 94 PRO A O 1
ATOM 733 N N . GLN A 1 95 ? -16.294 7.395 -5.622 1.00 58.41 95 GLN A N 1
ATOM 734 C CA . GLN A 1 95 ? -17.421 6.497 -5.420 1.00 58.41 95 GLN A CA 1
ATOM 735 C C . GLN A 1 95 ? -17.820 5.939 -6.781 1.00 58.41 95 GLN A C 1
ATOM 737 O O . GLN A 1 95 ? -18.156 6.695 -7.691 1.00 58.41 95 GLN A O 1
ATOM 742 N N . PHE A 1 96 ? -17.767 4.616 -6.924 1.00 54.12 96 PHE A N 1
ATOM 743 C CA . PHE A 1 96 ? -18.365 3.939 -8.067 1.00 54.12 96 PHE A CA 1
ATOM 744 C C . PHE A 1 96 ? -19.883 3.997 -7.901 1.00 54.12 96 PHE A C 1
ATOM 746 O O . PHE A 1 96 ? -20.448 3.404 -6.983 1.00 54.12 96 PHE A O 1
ATOM 753 N N . ASN A 1 97 ? -20.551 4.750 -8.764 1.00 50.91 97 ASN A N 1
ATOM 754 C CA . ASN A 1 97 ? -22.000 4.800 -8.828 1.00 50.91 97 ASN A CA 1
ATOM 755 C C . ASN A 1 97 ? -22.506 3.597 -9.631 1.00 50.91 97 ASN A C 1
ATOM 757 O O . ASN A 1 97 ? -22.315 3.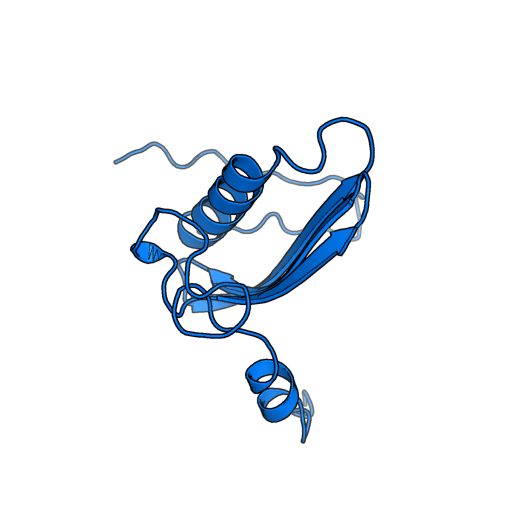521 -10.834 1.00 50.91 97 ASN A O 1
ATOM 761 N N . THR A 1 98 ? -23.200 2.667 -8.974 1.00 52.66 98 THR A N 1
ATOM 762 C CA . THR A 1 98 ? -23.690 1.396 -9.551 1.00 52.66 98 THR A CA 1
ATOM 763 C C . THR A 1 98 ? -24.519 1.548 -10.840 1.00 52.66 98 THR A C 1
ATOM 765 O O . THR A 1 98 ? -24.657 0.597 -11.600 1.00 52.66 98 THR A O 1
ATOM 768 N N . THR A 1 99 ? -25.058 2.737 -11.121 1.00 58.97 99 THR A N 1
ATOM 769 C CA . THR A 1 99 ? -25.851 3.028 -12.330 1.00 58.97 99 THR A CA 1
ATOM 770 C C . THR A 1 99 ? -24.998 3.311 -13.571 1.00 58.97 99 THR A C 1
ATOM 772 O O . THR A 1 99 ? -25.451 3.093 -14.692 1.00 58.97 99 THR A O 1
ATOM 775 N N . SER A 1 100 ? -23.759 3.765 -13.393 1.00 56.91 100 SER A N 1
ATOM 776 C CA . SER A 1 100 ? -22.848 4.119 -14.476 1.00 56.91 100 SER A CA 1
ATOM 777 C C . SER A 1 100 ? -21.498 3.532 -14.105 1.00 56.91 100 SER A C 1
ATOM 779 O O . SER A 1 100 ? -20.882 4.018 -13.172 1.00 56.91 100 SER A O 1
ATOM 781 N N . ASN A 1 101 ? -21.020 2.499 -14.799 1.00 55.25 101 ASN A N 1
ATOM 782 C CA . ASN A 1 101 ? -19.689 1.903 -14.590 1.00 55.25 101 ASN A CA 1
ATOM 783 C C . ASN A 1 101 ? -18.540 2.879 -14.955 1.00 55.25 101 ASN A C 1
ATOM 785 O O . ASN A 1 101 ? -17.637 2.539 -15.715 1.00 55.25 101 ASN A O 1
ATOM 789 N N . ALA A 1 102 ? -18.593 4.118 -14.477 1.00 53.53 102 ALA A N 1
ATOM 790 C CA . ALA A 1 102 ? -17.672 5.200 -14.738 1.00 53.53 102 AL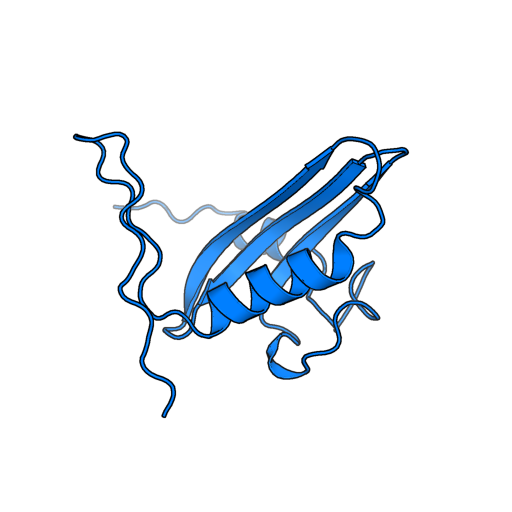A A CA 1
ATOM 791 C C . ALA A 1 102 ? -17.033 5.613 -13.411 1.00 53.53 102 ALA A C 1
ATOM 793 O O . ALA A 1 102 ? -17.708 5.973 -12.450 1.00 53.53 102 ALA A O 1
ATOM 794 N N . MET A 1 103 ? -15.705 5.560 -13.364 1.00 47.91 103 MET A N 1
ATOM 795 C CA . MET A 1 103 ? -14.933 6.055 -12.233 1.00 47.91 103 MET A CA 1
ATOM 796 C C . MET A 1 103 ? -15.011 7.584 -12.198 1.00 47.91 103 MET A C 1
ATOM 798 O O . MET A 1 103 ? -14.478 8.255 -13.081 1.00 47.91 103 MET A O 1
ATOM 802 N N . VAL A 1 104 ? -15.659 8.148 -11.177 1.00 58.44 104 VAL A N 1
ATOM 803 C CA . VAL A 1 104 ? -15.657 9.598 -10.944 1.00 58.44 104 VAL A CA 1
ATOM 804 C C . VAL A 1 104 ? -14.421 9.949 -10.124 1.00 58.44 104 VAL A C 1
ATOM 806 O O . VAL A 1 104 ? -14.419 9.813 -8.901 1.00 58.44 104 VAL A O 1
ATOM 809 N N . LEU A 1 105 ? -13.352 10.378 -10.798 1.00 54.09 105 LEU A N 1
ATOM 810 C CA . LEU A 1 105 ? -12.165 10.891 -10.115 1.00 54.09 105 LEU A CA 1
ATOM 811 C C . LEU A 1 105 ? -12.543 12.136 -9.290 1.00 54.09 105 LEU A C 1
ATOM 813 O O . LEU A 1 105 ? -13.218 13.026 -9.818 1.00 54.09 105 LEU A O 1
ATOM 817 N N . PRO A 1 106 ? -12.139 12.229 -8.010 1.00 52.91 106 PRO A N 1
ATOM 818 C CA . PRO A 1 106 ? -12.296 13.456 -7.246 1.00 52.91 106 PRO A CA 1
ATOM 819 C C . PRO A 1 106 ? -11.515 14.580 -7.935 1.00 52.91 106 PRO A C 1
ATOM 821 O O . PRO A 1 106 ? -10.441 14.357 -8.494 1.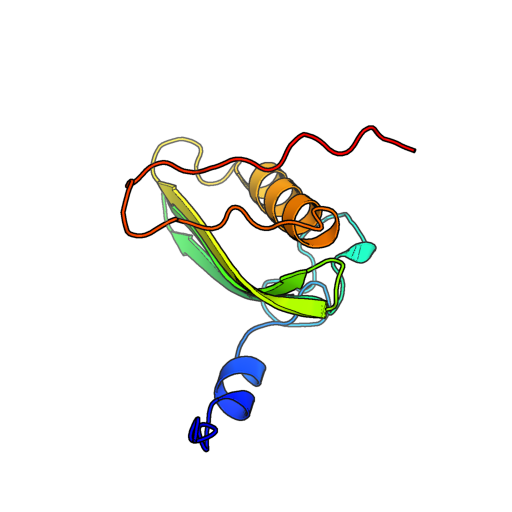00 52.91 106 PRO A O 1
ATOM 824 N N . ALA A 1 107 ? -12.072 15.793 -7.908 1.00 53.69 107 ALA A N 1
ATOM 825 C CA . ALA A 1 107 ? -11.367 16.971 -8.395 1.00 53.69 107 ALA A CA 1
ATOM 826 C C . ALA A 1 107 ? -10.020 17.090 -7.657 1.00 53.69 107 ALA A C 1
ATOM 828 O O . ALA A 1 107 ? -10.018 16.937 -6.432 1.00 53.69 107 ALA A O 1
ATOM 829 N N . PRO A 1 108 ? -8.905 17.347 -8.366 1.00 46.12 108 PRO A N 1
ATOM 830 C CA . PRO A 1 108 ? -7.593 17.439 -7.741 1.00 46.12 108 PRO A CA 1
ATOM 831 C C . PRO A 1 108 ? -7.633 18.493 -6.636 1.00 46.12 108 PRO A C 1
ATOM 833 O O . PRO A 1 108 ? -8.049 19.630 -6.875 1.00 46.12 108 PRO A O 1
ATOM 836 N N . ASN A 1 109 ? -7.226 18.108 -5.427 1.00 57.34 109 ASN A N 1
ATOM 837 C CA . ASN A 1 109 ? -7.091 19.045 -4.325 1.00 57.34 109 ASN A CA 1
ATOM 838 C C . ASN A 1 109 ? -6.031 20.096 -4.709 1.00 57.34 109 ASN A C 1
ATOM 840 O O . ASN A 1 109 ? -4.881 19.716 -4.961 1.00 57.34 109 ASN A O 1
ATOM 844 N N . PRO A 1 110 ? -6.371 21.397 -4.809 1.00 43.72 110 PRO A N 1
ATOM 845 C CA . PRO A 1 110 ? -5.367 22.414 -5.059 1.00 43.72 110 PRO A CA 1
ATOM 846 C C . PRO A 1 110 ? -4.460 22.456 -3.833 1.00 43.72 110 PRO A C 1
ATOM 848 O O . PRO A 1 110 ? -4.902 22.790 -2.735 1.00 43.72 110 PRO A O 1
ATOM 851 N N . LEU A 1 111 ? -3.209 22.041 -4.033 1.00 57.66 111 LEU A N 1
ATOM 852 C CA . LEU A 1 111 ? -2.146 22.065 -3.035 1.00 57.66 111 LEU A CA 1
ATOM 853 C C . LEU A 1 111 ? -2.218 23.378 -2.241 1.00 57.66 111 LEU A C 1
ATOM 855 O O . LEU A 1 111 ? -2.194 24.459 -2.836 1.00 57.66 111 LEU A O 1
ATOM 859 N N . ARG A 1 112 ? -2.336 23.272 -0.916 1.00 46.31 112 ARG A N 1
ATOM 860 C CA . ARG A 1 112 ? -2.214 24.396 0.012 1.00 46.31 112 ARG A CA 1
ATOM 861 C C . ARG A 1 112 ? -0.949 24.233 0.831 1.00 46.31 112 ARG A C 1
ATOM 863 O O . ARG A 1 112 ? -0.676 23.080 1.233 1.00 46.31 112 ARG A O 1
#

Radius of gyration: 15.38 Å; Cα contacts (8 Å, |Δi|>4): 166; chains: 1; bounding box: 40×38×33 Å

InterPro domains:
  IPR000667 Peptidase S13, D-Ala-D-Ala carboxypeptidase C [PF02113] (8-88)
  IPR000667 Peptidase S13, D-Ala-D-Ala carboxypeptidase C [PTHR30023] (8-87)
  IPR012338 Beta-lactamase/transpeptidase-like [G3DSA:3.40.710.10] (1-93)
  IPR012338 Beta-lactamase/transpeptidase-like [SSF56601] (8-89)

Sequence (112 aa):
MQEKSLYGNEFMTTLPLVKVDGTLRHSFEDPQLRGRFHLKSGTLDGVKALAGYGLDAQNHWVVVVFLANGPGAESTAAAQEALLRWVRHESKIPQFNTTSNAMVLPAPNPLR

Organism: NCBI:txid410659